Protein AF-A0AAW1CH42-F1 (afdb_monomer_lite)

InterPro domains:
  IPR019323 ELKS/Rab6-interacting/CAST family member 1 [PF10174] (101-170)

Secondary structure (DSSP, 8-state):
----------------------PPPP----------S----SS---------PPP----TTGGGGHHHHHHHHHHHHHTTSS---------HHHHHHHHHHHHHHHHHHHHHHHHHHHHHHHHHHHHHHHHHHHHHHHHHHHHHHHHHHHHHHHHHHHHHHHHHHHHHHHHHHTT-

Organism: NCBI:txid488301

Foldseek 3Di:
DDDDDDDDDDDDDDDPPPPDDDDDDDDDPDPPPPPPPPDDDDDDPPPDDDPDDDDPPDPPPPPPPVVVVVVVVVVVVVVVPPDPDPDDDDPPVVVVVVVVVVVVVVVVVVVVVVVVVVVVVVVVVVVVVVVVCCVVPVVVVVVVVVVVVVVVVVVVVVVVVVVVVVVVVVVVVVVD

Structure (mmCIF, N/CA/C/O backbone):
data_AF-A0AAW1CH42-F1
#
_entry.id   AF-A0AAW1CH42-F1
#
loop_
_atom_site.group_PDB
_atom_site.id
_atom_site.type_symbol
_atom_site.label_atom_id
_atom_site.label_alt_id
_atom_site.label_comp_id
_atom_site.label_asym_id
_atom_site.label_entity_id
_atom_site.label_seq_id
_atom_site.pdbx_PDB_ins_code
_atom_site.Cartn_x
_atom_site.Cartn_y
_atom_site.Cartn_z
_atom_site.occupancy
_atom_site.B_iso_or_equiv
_atom_site.auth_seq_id
_atom_site.auth_comp_id
_atom_site.auth_asym_id
_atom_site.auth_atom_id
_atom_site.pdbx_PDB_model_num
ATOM 1 N N . MET A 1 1 ? -17.819 -48.707 30.539 1.00 50.59 1 MET A N 1
ATOM 2 C CA . MET A 1 1 ? -16.771 -49.677 30.918 1.00 50.59 1 MET A CA 1
ATOM 3 C C . MET A 1 1 ? -16.340 -50.429 29.673 1.00 50.59 1 MET A C 1
ATOM 5 O O . MET A 1 1 ? -17.216 -50.786 28.896 1.00 50.59 1 MET A O 1
ATOM 9 N N . MET A 1 2 ? -15.031 -50.680 29.579 1.00 43.22 2 MET A N 1
ATOM 10 C CA . MET A 1 2 ? -14.252 -51.400 28.557 1.00 43.22 2 MET A CA 1
ATOM 11 C C . MET A 1 2 ? -13.542 -50.517 27.522 1.00 43.22 2 MET A C 1
ATOM 13 O O . MET A 1 2 ? -14.085 -50.133 26.489 1.00 43.22 2 MET A O 1
ATOM 17 N N . ASP A 1 3 ? -12.298 -50.231 27.894 1.00 47.91 3 ASP A N 1
ATOM 18 C CA . ASP A 1 3 ? -11.186 -49.677 27.138 1.00 47.91 3 ASP A CA 1
ATOM 19 C C . ASP A 1 3 ? -10.543 -50.688 26.162 1.00 47.91 3 ASP A C 1
ATOM 21 O O . ASP A 1 3 ? -10.767 -51.897 26.234 1.00 47.91 3 ASP A O 1
ATOM 25 N N . ASP A 1 4 ? -9.614 -50.134 25.372 1.00 48.06 4 ASP A N 1
ATOM 26 C CA . ASP A 1 4 ? -8.320 -50.711 24.972 1.00 48.06 4 ASP A CA 1
ATOM 27 C C . ASP A 1 4 ? -8.203 -51.535 23.669 1.00 48.06 4 ASP A C 1
ATOM 29 O O . ASP A 1 4 ? -8.574 -52.705 23.595 1.00 48.06 4 ASP A O 1
ATOM 33 N N . ARG A 1 5 ? -7.507 -50.957 22.669 1.00 42.53 5 ARG A N 1
ATOM 34 C CA . ARG A 1 5 ? -6.124 -51.337 22.267 1.00 42.53 5 ARG A CA 1
ATOM 35 C C . ARG A 1 5 ? -5.726 -50.704 20.930 1.00 42.53 5 ARG A C 1
ATOM 37 O O . ARG A 1 5 ? -6.400 -50.899 19.926 1.00 42.53 5 ARG A O 1
ATOM 44 N N . GLY A 1 6 ? -4.559 -50.054 20.888 1.00 42.62 6 GLY A N 1
ATOM 45 C CA . GLY A 1 6 ? -3.882 -49.794 19.611 1.00 42.62 6 GLY A CA 1
ATOM 46 C C . GLY A 1 6 ? -2.873 -48.650 19.565 1.00 42.62 6 GLY A C 1
ATOM 47 O O . GLY A 1 6 ? -2.938 -47.832 18.656 1.00 42.62 6 GLY A O 1
ATOM 48 N N . ARG A 1 7 ? -1.925 -48.570 20.509 1.00 44.09 7 ARG A N 1
ATOM 49 C CA . ARG A 1 7 ? -0.699 -47.773 20.321 1.00 44.09 7 ARG A CA 1
ATOM 50 C C . ARG A 1 7 ? 0.234 -48.489 19.338 1.00 44.09 7 ARG A C 1
ATOM 52 O O . ARG A 1 7 ? 0.648 -49.608 19.618 1.00 44.09 7 ARG A O 1
ATOM 59 N N . THR A 1 8 ? 0.675 -47.798 18.288 1.00 46.09 8 THR A N 1
ATOM 60 C CA . THR A 1 8 ? 1.964 -48.072 17.632 1.00 46.09 8 THR A CA 1
ATOM 61 C C . THR A 1 8 ? 2.782 -46.789 17.581 1.00 46.09 8 THR A C 1
ATOM 63 O O . THR A 1 8 ? 2.432 -45.817 16.916 1.00 46.09 8 THR A O 1
ATOM 66 N N . SER A 1 9 ? 3.862 -46.804 18.348 1.00 44.25 9 SER A N 1
ATOM 67 C CA . SER A 1 9 ? 4.962 -45.849 18.392 1.00 44.25 9 SER A CA 1
ATOM 68 C C . SER A 1 9 ? 5.821 -45.905 17.122 1.00 44.25 9 SER A C 1
ATOM 70 O O . SER A 1 9 ? 6.245 -46.988 16.727 1.00 44.25 9 SER A O 1
ATOM 72 N N . GLY A 1 10 ? 6.161 -44.747 16.554 1.00 39.56 10 GLY A N 1
ATOM 73 C CA . GLY A 1 10 ? 7.197 -44.576 15.526 1.00 39.56 10 GLY A CA 1
ATOM 74 C C . GLY A 1 10 ? 7.657 -43.109 15.484 1.00 39.56 10 GLY A C 1
ATOM 75 O O . GLY A 1 10 ? 6.831 -42.234 15.741 1.00 39.56 10 GLY A O 1
ATOM 76 N N . PRO A 1 11 ? 8.957 -42.818 15.290 1.00 45.94 11 PRO A N 1
ATOM 77 C CA . PRO A 1 11 ? 9.608 -41.672 15.917 1.00 45.94 11 PRO A CA 1
ATOM 78 C C . PRO A 1 11 ? 9.408 -40.339 15.193 1.00 45.94 11 PRO A C 1
ATOM 80 O O . PRO A 1 11 ? 9.352 -40.243 13.972 1.00 45.94 11 PRO A O 1
ATOM 83 N N . SER A 1 12 ? 9.390 -39.300 16.026 1.00 50.19 12 SER A N 1
ATOM 84 C CA . SER A 1 12 ? 9.486 -37.885 15.694 1.00 50.19 12 SER A CA 1
ATOM 85 C C . SER A 1 12 ? 10.817 -37.567 15.001 1.00 50.19 12 SER A C 1
ATOM 87 O O . SER A 1 12 ? 11.878 -37.650 15.624 1.00 50.19 12 SER A O 1
ATOM 89 N N . SER A 1 13 ? 10.745 -37.091 13.763 1.00 44.69 13 SER A N 1
ATOM 90 C CA . SER A 1 13 ? 11.795 -36.321 13.093 1.00 44.69 13 SER A CA 1
ATOM 91 C C . SER A 1 13 ? 11.201 -34.968 12.716 1.00 44.69 13 SER A C 1
ATOM 93 O O . SER A 1 13 ? 10.213 -34.864 11.991 1.00 44.69 13 SER A O 1
ATOM 95 N N . GLY A 1 14 ? 11.759 -33.928 13.329 1.00 44.94 14 GLY A N 1
ATOM 96 C CA . GLY A 1 14 ? 11.200 -32.590 13.341 1.00 44.94 14 GLY A CA 1
ATOM 97 C C . GLY A 1 14 ? 11.515 -31.768 12.099 1.00 44.94 14 GLY A C 1
ATOM 98 O O . GLY A 1 14 ? 12.508 -31.985 11.417 1.00 44.94 14 GLY A O 1
ATOM 99 N N . ALA A 1 15 ? 10.687 -30.749 11.894 1.00 43.19 15 ALA A N 1
ATOM 100 C CA . ALA A 1 15 ? 11.030 -29.538 11.158 1.00 43.19 15 ALA A CA 1
ATOM 101 C C . ALA A 1 15 ? 10.003 -28.444 11.496 1.00 43.19 15 ALA A C 1
ATOM 103 O O . ALA A 1 15 ? 9.206 -28.008 10.670 1.00 43.19 15 ALA A O 1
ATOM 104 N N . HIS A 1 16 ? 9.980 -28.006 12.757 1.00 42.41 16 HIS A N 1
ATOM 105 C CA . HIS A 1 16 ? 9.286 -26.773 13.121 1.00 42.41 16 HIS A CA 1
ATOM 106 C C . HIS A 1 16 ? 10.101 -25.589 12.589 1.00 42.41 16 HIS A C 1
ATOM 108 O O . HIS A 1 16 ? 11.060 -25.151 13.224 1.00 42.41 16 HIS A O 1
ATOM 114 N N . HIS A 1 17 ? 9.722 -25.053 11.430 1.00 44.72 17 HIS A N 1
ATOM 115 C CA . HIS A 1 17 ? 10.265 -23.800 10.904 1.00 44.72 17 HIS A CA 1
ATOM 116 C C . HIS A 1 17 ? 9.703 -22.610 11.695 1.00 44.72 17 HIS A C 1
ATOM 118 O O . HIS A 1 17 ? 8.870 -21.843 11.223 1.00 44.72 17 HIS A O 1
ATOM 124 N N . ARG A 1 18 ? 10.138 -22.475 12.951 1.00 45.56 18 ARG A N 1
ATOM 125 C CA . ARG A 1 18 ? 9.903 -21.296 13.784 1.00 45.56 18 ARG A CA 1
ATOM 126 C C . ARG A 1 18 ? 11.136 -20.415 13.640 1.00 45.56 18 ARG A C 1
ATOM 128 O O . ARG A 1 18 ? 12.120 -20.605 14.350 1.00 45.56 18 ARG A O 1
ATOM 135 N N . SER A 1 19 ? 11.125 -19.518 12.658 1.00 50.38 19 SER A N 1
ATOM 136 C CA . SER A 1 19 ? 12.240 -18.602 12.413 1.00 50.38 19 SER A CA 1
ATOM 137 C C . SER A 1 19 ? 12.472 -17.739 13.652 1.00 50.38 19 SER A C 1
ATOM 139 O O . SER A 1 19 ? 11.666 -16.883 14.009 1.00 50.38 19 SER A O 1
ATOM 141 N N . ARG A 1 20 ? 13.564 -18.059 14.347 1.00 50.97 20 ARG A N 1
ATOM 142 C CA . ARG A 1 20 ? 14.061 -17.402 15.553 1.00 50.97 20 ARG A CA 1
ATOM 143 C C . ARG A 1 20 ? 14.555 -16.005 15.181 1.00 50.97 20 ARG A C 1
ATOM 145 O O . ARG A 1 20 ? 15.267 -15.841 14.193 1.00 50.97 20 ARG A O 1
ATOM 152 N N . SER A 1 21 ? 14.196 -15.021 15.994 1.00 45.94 21 SER A N 1
ATOM 153 C CA . SER A 1 21 ? 14.674 -13.645 15.906 1.00 45.94 21 SER A CA 1
ATOM 154 C C . SER A 1 21 ? 16.197 -13.599 16.044 1.00 45.94 21 SER A C 1
ATOM 156 O O . SER A 1 21 ? 16.739 -13.916 17.101 1.00 45.94 21 SER A O 1
ATOM 158 N N . ALA A 1 22 ? 16.889 -13.203 14.977 1.00 47.06 22 ALA A N 1
ATOM 159 C CA . ALA A 1 22 ? 18.304 -12.872 15.028 1.00 47.06 22 ALA A CA 1
ATOM 160 C C . ALA A 1 22 ? 18.455 -11.417 15.488 1.00 47.06 22 ALA A C 1
ATOM 162 O O . ALA A 1 22 ? 18.227 -10.480 14.722 1.00 47.06 22 ALA A O 1
ATOM 163 N N . SER A 1 23 ? 18.836 -11.229 16.748 1.00 53.44 23 SER A N 1
ATOM 164 C CA . SER A 1 23 ? 19.353 -9.960 17.256 1.00 53.44 23 SER A CA 1
ATOM 165 C C . SER A 1 23 ? 20.634 -9.616 16.488 1.00 53.44 23 SER A C 1
ATOM 167 O O . SER A 1 23 ? 21.608 -10.364 16.562 1.00 53.44 23 SER A O 1
ATOM 169 N N . ARG A 1 24 ? 20.650 -8.518 15.722 1.00 49.72 24 ARG A N 1
ATOM 170 C CA . ARG A 1 24 ? 21.877 -8.004 15.086 1.00 49.72 24 ARG A CA 1
ATOM 171 C C . ARG A 1 24 ? 22.479 -6.880 15.943 1.00 49.72 24 ARG A C 1
ATOM 173 O O . ARG A 1 24 ? 21.713 -6.100 16.511 1.00 49.72 24 ARG A O 1
ATOM 180 N N . PRO A 1 25 ? 23.818 -6.791 16.046 1.00 45.19 25 PRO A N 1
ATOM 181 C CA . PRO A 1 25 ? 24.496 -5.762 16.824 1.00 45.19 25 PRO A CA 1
ATOM 182 C C . PRO A 1 25 ? 24.346 -4.379 16.176 1.00 45.19 25 PRO A C 1
ATOM 184 O O . PRO A 1 25 ? 24.271 -4.243 14.955 1.00 45.19 25 PRO A O 1
ATOM 187 N N . VAL A 1 26 ? 24.293 -3.360 17.031 1.00 54.03 26 VAL A N 1
ATOM 188 C CA . VAL A 1 26 ? 24.168 -1.941 16.689 1.00 54.03 26 VAL A CA 1
ATOM 189 C C . VAL A 1 26 ? 25.474 -1.423 16.089 1.00 54.03 26 VAL A C 1
ATOM 191 O O . VAL A 1 26 ? 26.492 -1.380 16.772 1.00 54.03 26 VAL A O 1
ATOM 194 N N . SER A 1 27 ? 25.423 -0.940 14.848 1.00 54.81 27 SER A N 1
ATOM 195 C CA . SER A 1 27 ? 26.396 0.027 14.329 1.00 54.81 27 SER A CA 1
ATOM 196 C C . SER A 1 27 ? 25.772 0.850 13.200 1.00 54.81 27 SER A C 1
ATOM 198 O O . SER A 1 27 ? 25.951 0.540 12.027 1.00 54.81 27 SER A O 1
ATOM 200 N N . ASN A 1 28 ? 25.008 1.890 13.545 1.00 46.28 28 ASN A N 1
ATOM 201 C CA . ASN A 1 28 ? 24.720 2.984 12.615 1.00 46.28 28 ASN A CA 1
ATOM 202 C C . ASN A 1 28 ? 24.496 4.295 13.402 1.00 46.28 28 ASN A C 1
ATOM 204 O O . ASN A 1 28 ? 23.608 4.334 14.257 1.00 46.28 28 ASN A O 1
ATOM 208 N N . PRO A 1 29 ? 25.271 5.368 13.149 1.00 50.19 29 PRO A N 1
ATOM 209 C CA . PRO A 1 29 ? 25.242 6.615 13.915 1.00 50.19 29 PRO A CA 1
ATOM 210 C C . PRO A 1 29 ? 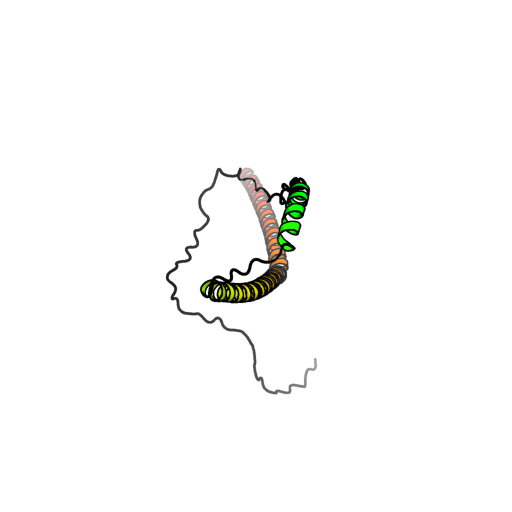24.194 7.593 13.364 1.00 50.19 29 PRO A C 1
ATOM 212 O O . PRO A 1 29 ? 24.491 8.741 13.057 1.00 50.19 29 PRO A O 1
ATOM 215 N N . MET A 1 30 ? 22.952 7.139 13.229 1.00 44.41 30 MET A N 1
ATOM 216 C CA . MET A 1 30 ? 21.810 8.029 13.034 1.00 44.41 30 MET A CA 1
ATOM 217 C C . MET A 1 30 ? 20.754 7.605 14.032 1.00 44.41 30 MET A C 1
ATOM 219 O O . MET A 1 30 ? 19.997 6.664 13.809 1.00 44.41 30 MET A O 1
ATOM 223 N N . THR A 1 31 ? 20.780 8.268 15.186 1.00 52.44 31 THR A N 1
ATOM 224 C CA . THR A 1 31 ? 19.762 8.109 16.216 1.00 52.44 31 THR A CA 1
ATOM 225 C C . THR A 1 31 ? 18.415 8.435 15.567 1.00 52.44 31 THR A C 1
ATOM 227 O O . THR A 1 31 ? 18.127 9.584 15.230 1.00 52.44 31 THR A O 1
ATOM 230 N N . VAL A 1 32 ? 17.604 7.411 15.292 1.00 52.31 32 VAL A N 1
ATOM 231 C CA . VAL A 1 32 ? 16.205 7.600 14.902 1.00 52.31 32 VAL A CA 1
ATOM 232 C C . VAL A 1 32 ? 15.500 8.036 16.174 1.00 52.31 32 VAL A C 1
ATOM 234 O O . VAL A 1 32 ? 14.974 7.239 16.948 1.00 52.31 32 VAL A O 1
ATOM 237 N N . ARG A 1 33 ? 15.602 9.336 16.439 1.00 46.47 33 ARG A N 1
ATOM 238 C CA . ARG A 1 33 ? 14.919 10.014 17.525 1.00 46.47 33 ARG A CA 1
ATOM 239 C C . ARG A 1 33 ? 13.443 9.995 17.152 1.00 46.47 33 ARG A C 1
ATOM 241 O O . ARG A 1 33 ? 12.996 10.813 16.354 1.00 46.47 33 ARG A O 1
ATOM 248 N N . TYR A 1 34 ? 12.695 9.037 17.690 1.00 42.91 34 TYR A N 1
ATOM 249 C CA . TYR A 1 34 ? 11.242 9.140 17.740 1.00 42.91 34 TYR A CA 1
ATOM 250 C C . TYR A 1 34 ? 10.929 10.382 18.577 1.00 42.91 34 TYR A C 1
ATOM 252 O O . TYR A 1 34 ? 10.980 10.365 19.805 1.00 42.91 34 TYR A O 1
ATOM 260 N N . GLN A 1 35 ? 10.720 11.506 17.897 1.00 48.47 35 GLN A N 1
ATOM 261 C CA . GLN A 1 35 ? 10.212 12.715 18.511 1.00 48.47 35 GLN A CA 1
ATOM 262 C C . GLN A 1 35 ? 8.738 12.419 18.806 1.00 48.47 35 GLN A C 1
ATOM 264 O O . GLN A 1 35 ? 7.923 12.336 17.890 1.00 48.47 35 GLN A O 1
ATOM 269 N N . SER A 1 36 ? 8.419 12.153 20.072 1.00 45.44 36 SER A N 1
ATOM 270 C CA . SER A 1 36 ? 7.043 12.021 20.545 1.00 45.44 36 SER A CA 1
ATOM 271 C C . SER A 1 36 ? 6.250 13.246 20.090 1.00 45.44 36 SER A C 1
ATOM 273 O O . SER A 1 36 ? 6.602 14.371 20.450 1.00 45.44 36 SER A O 1
ATOM 275 N N . LEU A 1 37 ? 5.171 13.037 19.336 1.00 49.47 37 LEU A N 1
ATOM 276 C CA . LEU A 1 37 ? 4.191 14.080 19.008 1.00 49.47 37 LEU A CA 1
ATOM 277 C C . LEU A 1 37 ? 3.307 14.451 20.214 1.00 49.47 37 LEU A C 1
ATOM 279 O O . LEU A 1 37 ? 2.227 15.001 20.051 1.00 49.47 37 LEU A O 1
ATOM 283 N N . ASP A 1 38 ? 3.787 14.216 21.432 1.00 44.00 38 ASP A N 1
ATOM 284 C CA . ASP A 1 38 ? 3.238 14.792 22.653 1.00 44.00 38 ASP A CA 1
ATOM 285 C C . ASP A 1 38 ? 3.823 16.189 22.853 1.00 44.00 38 ASP A C 1
ATOM 287 O O . ASP A 1 38 ? 4.589 16.458 23.781 1.00 44.00 38 ASP A O 1
ATOM 291 N N . ARG A 1 39 ? 3.491 17.104 21.939 1.00 44.97 39 ARG A N 1
ATOM 292 C CA . ARG A 1 39 ? 3.568 18.531 22.227 1.00 44.97 39 ARG A CA 1
ATOM 293 C C . ARG A 1 39 ? 2.286 19.213 21.778 1.00 44.97 39 ARG A C 1
ATOM 295 O O . ARG A 1 39 ? 2.051 19.445 20.602 1.00 44.97 39 ARG A O 1
ATOM 302 N N . THR A 1 40 ? 1.538 19.550 22.824 1.00 35.84 40 THR A N 1
ATOM 303 C CA . THR A 1 40 ? 0.733 20.759 22.985 1.00 35.84 40 THR A CA 1
ATOM 304 C C . THR A 1 40 ? -0.643 20.757 22.338 1.00 35.84 40 THR A C 1
ATOM 306 O O . THR A 1 40 ? -0.836 21.143 21.192 1.00 35.84 40 THR A O 1
ATOM 309 N N . SER A 1 41 ? -1.598 20.374 23.190 1.00 45.91 41 SER A N 1
ATOM 310 C CA . SER A 1 41 ? -2.908 20.992 23.366 1.00 45.91 41 SER A CA 1
ATOM 311 C C . SER A 1 41 ? -3.057 22.400 22.797 1.00 45.91 41 SER A C 1
ATOM 313 O O . SER A 1 41 ? -2.226 23.268 23.053 1.00 45.91 41 SER A O 1
ATOM 315 N N . ALA A 1 42 ? -4.249 22.598 22.233 1.00 46.94 42 ALA A N 1
ATOM 316 C CA . ALA A 1 42 ? -4.965 23.855 22.068 1.00 46.94 42 ALA A CA 1
ATOM 317 C C . ALA A 1 42 ? -4.377 24.841 21.043 1.00 46.94 42 ALA A C 1
ATOM 319 O O . ALA A 1 42 ? -3.356 25.472 21.281 1.00 46.94 42 ALA A O 1
ATOM 320 N N . ALA A 1 43 ? -5.147 25.035 19.965 1.00 45.34 43 ALA A N 1
ATOM 321 C CA . ALA A 1 43 ? -5.027 26.071 18.931 1.00 45.34 43 ALA A CA 1
ATOM 322 C C . ALA A 1 43 ? -4.162 25.740 17.699 1.00 45.34 43 ALA A C 1
ATOM 324 O O . ALA A 1 43 ? -3.136 26.371 17.499 1.00 45.34 43 ALA A O 1
ATOM 325 N N . ASP A 1 44 ? -4.610 24.814 16.837 1.00 46.09 44 ASP A N 1
ATOM 326 C CA . ASP A 1 44 ? -4.395 24.919 15.372 1.00 46.09 44 ASP A CA 1
ATOM 327 C C . ASP A 1 44 ? -5.297 23.923 14.600 1.00 46.09 44 ASP A C 1
ATOM 329 O O . ASP A 1 44 ? -4.826 22.933 14.041 1.00 46.09 44 ASP A O 1
ATOM 333 N N . HIS A 1 45 ? -6.623 24.118 14.622 1.00 43.66 45 HIS A N 1
ATOM 334 C CA . HIS A 1 45 ? -7.574 23.264 13.881 1.00 43.66 45 HIS A CA 1
ATOM 335 C C . HIS A 1 45 ? -7.947 23.795 12.482 1.00 43.66 45 HIS A C 1
ATOM 337 O O . HIS A 1 45 ? -8.760 23.168 11.809 1.00 43.66 45 HIS A O 1
ATOM 343 N N . ASP A 1 46 ? -7.311 24.866 11.997 1.00 46.12 46 ASP A N 1
ATOM 344 C CA . ASP A 1 46 ? -7.721 25.535 10.748 1.00 46.12 46 ASP A CA 1
ATOM 345 C C . ASP A 1 46 ? -6.864 25.179 9.521 1.00 46.12 46 ASP A C 1
ATOM 347 O O . ASP A 1 46 ? -7.040 25.745 8.440 1.00 46.12 46 ASP A O 1
ATOM 351 N N . ARG A 1 47 ? -5.950 24.204 9.624 1.00 56.19 47 ARG A N 1
ATOM 352 C CA . ARG A 1 47 ? -5.282 23.641 8.437 1.00 56.19 47 ARG A CA 1
ATOM 353 C C . ARG A 1 47 ? -6.211 22.662 7.726 1.00 56.19 47 ARG A C 1
ATOM 355 O O . ARG A 1 47 ? -6.063 21.446 7.835 1.00 56.19 47 ARG A O 1
ATOM 362 N N . GLU A 1 48 ? -7.178 23.211 7.003 1.00 59.53 48 GLU A N 1
ATOM 363 C CA . GLU A 1 48 ? -8.072 22.453 6.135 1.00 59.53 48 GLU A CA 1
ATOM 364 C C . GLU A 1 48 ? -7.257 21.714 5.054 1.00 59.53 48 GLU A C 1
ATOM 366 O O . GLU A 1 48 ? -6.375 22.274 4.395 1.00 59.53 48 GLU A O 1
ATOM 371 N N . PHE A 1 49 ? -7.512 20.415 4.903 1.00 48.16 49 PHE A N 1
ATOM 372 C CA . PHE A 1 49 ? -6.857 19.569 3.910 1.00 48.16 49 PHE A CA 1
ATOM 373 C C . PHE A 1 49 ? -7.341 19.960 2.510 1.00 48.16 49 PHE A C 1
ATOM 375 O O . PHE A 1 49 ? -8.509 19.759 2.184 1.00 48.16 49 PHE A O 1
ATOM 382 N N . VAL A 1 50 ? -6.446 20.486 1.668 1.00 65.69 50 VAL A N 1
ATOM 383 C CA . VAL A 1 50 ? -6.756 20.832 0.273 1.00 65.69 50 VAL A CA 1
ATOM 384 C C . VAL A 1 50 ? -6.386 19.650 -0.634 1.00 65.69 50 VAL A C 1
ATOM 386 O O . VAL A 1 50 ? -5.197 19.350 -0.774 1.00 65.69 50 VAL A O 1
ATOM 389 N N . PRO A 1 51 ? -7.353 18.971 -1.281 1.00 58.66 51 PRO A N 1
ATOM 390 C CA . PRO A 1 51 ? -7.050 17.930 -2.255 1.00 58.66 51 PRO A CA 1
ATOM 391 C C . PRO A 1 51 ? -6.288 18.516 -3.450 1.00 58.66 51 PRO A C 1
ATOM 393 O O . PRO A 1 51 ? -6.597 19.614 -3.921 1.00 58.66 51 PRO A O 1
ATOM 396 N N . ILE A 1 52 ? -5.298 17.777 -3.956 1.00 56.47 52 ILE A N 1
ATOM 397 C CA . ILE A 1 52 ? -4.519 18.147 -5.143 1.00 56.47 52 ILE A CA 1
ATOM 398 C C . ILE A 1 52 ? -5.495 18.288 -6.318 1.00 56.47 52 ILE A C 1
ATOM 400 O O . ILE A 1 52 ? -6.047 17.298 -6.792 1.00 56.47 52 ILE A O 1
ATOM 404 N N . ARG A 1 53 ? -5.743 19.531 -6.752 1.00 54.03 53 ARG A N 1
ATOM 405 C CA . ARG A 1 53 ? -6.556 19.822 -7.939 1.00 54.03 53 ARG A CA 1
ATOM 406 C C . ARG A 1 53 ? -5.981 19.085 -9.147 1.00 54.03 53 ARG A C 1
ATOM 408 O O . ARG A 1 53 ? -4.768 19.099 -9.356 1.00 54.03 53 ARG A O 1
ATOM 415 N N . GLU A 1 54 ? -6.877 18.501 -9.936 1.00 53.06 54 GLU A N 1
ATOM 416 C CA . GLU A 1 54 ? -6.591 17.924 -11.249 1.00 53.06 54 GLU A CA 1
ATOM 417 C C . GLU A 1 54 ? -5.761 18.884 -12.121 1.00 53.06 54 GLU A C 1
ATOM 419 O O . GLU A 1 54 ? -5.871 20.112 -11.971 1.00 53.06 54 GLU A O 1
ATOM 424 N N . PRO A 1 55 ? -4.922 18.358 -13.034 1.00 47.72 55 PRO A N 1
ATOM 425 C CA . PRO A 1 55 ? -4.098 19.189 -13.899 1.00 47.72 55 PRO A CA 1
ATOM 426 C C . PRO A 1 55 ? -4.999 20.111 -14.725 1.00 47.72 55 PRO A C 1
ATOM 428 O O . PRO A 1 55 ? -5.814 19.652 -15.517 1.00 47.72 55 PRO A O 1
ATOM 431 N N . ARG A 1 56 ? -4.872 21.429 -14.538 1.00 51.16 56 ARG A N 1
ATOM 432 C CA . ARG A 1 56 ? -5.554 22.414 -15.386 1.00 51.16 56 ARG A CA 1
ATOM 433 C C . ARG A 1 56 ? -5.008 22.318 -16.809 1.00 51.16 56 ARG A C 1
ATOM 435 O O . ARG A 1 56 ? -3.878 22.739 -17.054 1.00 51.16 56 ARG A O 1
ATOM 442 N N . ASP A 1 57 ? -5.846 21.863 -17.731 1.00 49.62 57 ASP A N 1
ATOM 443 C CA . ASP A 1 57 ? -5.687 22.013 -19.177 1.00 49.62 57 ASP A CA 1
ATOM 444 C C . ASP A 1 57 ? -5.534 23.496 -19.552 1.00 49.62 57 ASP A C 1
ATOM 446 O O . ASP A 1 57 ? -6.516 24.231 -19.661 1.00 49.62 57 ASP A O 1
ATOM 450 N N . ARG A 1 58 ? -4.297 23.988 -19.703 1.00 50.88 58 ARG A N 1
ATOM 451 C CA . ARG A 1 58 ? -4.045 25.413 -19.995 1.00 50.88 58 ARG A CA 1
ATOM 452 C C . ARG A 1 58 ? -3.046 25.682 -21.124 1.00 50.88 58 ARG A C 1
ATOM 454 O O . ARG A 1 58 ? -2.284 26.639 -21.031 1.00 50.88 58 ARG A O 1
ATOM 461 N N . SER A 1 59 ? -3.032 24.901 -22.207 1.00 50.03 59 SER A N 1
ATOM 462 C CA . SER A 1 59 ? -2.153 25.236 -23.350 1.00 50.03 59 SER A CA 1
ATOM 463 C C . SER A 1 59 ? -2.611 24.807 -24.754 1.00 50.03 59 SER A C 1
ATOM 465 O O . SER A 1 59 ? -1.773 24.654 -25.642 1.00 50.03 59 SER A O 1
ATOM 467 N N . LEU A 1 60 ? -3.917 24.689 -25.015 1.00 50.03 60 LEU A N 1
ATOM 468 C CA . LEU A 1 60 ? -4.430 24.352 -26.357 1.00 50.03 60 LEU A CA 1
ATOM 469 C C . LEU A 1 60 ? -4.525 25.539 -27.345 1.00 50.03 60 LEU A C 1
ATOM 471 O O . LEU A 1 60 ? -4.906 25.342 -28.494 1.00 50.03 60 LEU A O 1
ATOM 475 N N . ASP A 1 61 ? -4.091 26.747 -26.971 1.00 47.81 61 ASP A N 1
ATOM 476 C CA . ASP A 1 61 ? -4.207 27.949 -27.823 1.00 47.81 61 ASP A CA 1
ATOM 477 C C . ASP A 1 61 ? -3.040 28.166 -28.813 1.00 47.81 61 ASP A C 1
ATOM 479 O O . ASP A 1 61 ? -2.924 29.219 -29.441 1.00 47.81 61 ASP A O 1
ATOM 483 N N . ARG A 1 62 ? -2.148 27.185 -29.009 1.00 54.12 62 ARG A N 1
ATOM 484 C CA . ARG A 1 62 ? -0.962 27.336 -29.883 1.00 54.12 62 ARG A CA 1
ATOM 485 C C . ARG A 1 62 ? -1.157 26.834 -31.323 1.00 54.12 62 ARG A C 1
ATOM 487 O O . ARG A 1 62 ? -0.197 26.412 -31.962 1.00 54.12 62 ARG A O 1
ATOM 494 N N . VAL A 1 63 ? -2.380 26.881 -31.854 1.00 53.78 63 VAL A N 1
ATOM 495 C CA . VAL A 1 63 ? -2.698 26.395 -33.218 1.00 53.78 63 VAL A CA 1
ATOM 496 C C . VAL A 1 63 ? -2.302 27.400 -34.320 1.00 53.78 63 VAL A C 1
ATOM 498 O O . VAL A 1 63 ? -2.089 27.012 -35.464 1.00 53.78 63 VAL A O 1
ATOM 501 N N . GLY A 1 64 ? -2.066 28.675 -33.990 1.00 54.03 64 GLY A N 1
ATOM 502 C CA . GLY A 1 64 ? -1.732 29.721 -34.975 1.00 54.03 64 GLY A CA 1
ATOM 503 C C . GLY A 1 64 ? -0.285 29.746 -35.502 1.00 54.03 64 GLY A C 1
ATOM 504 O O . GLY A 1 64 ? 0.056 30.613 -36.300 1.00 54.03 64 GLY A O 1
ATOM 505 N N . THR A 1 65 ? 0.608 28.852 -35.061 1.00 57.31 65 THR A N 1
ATOM 506 C CA . THR A 1 65 ? 2.029 28.871 -35.490 1.00 57.31 65 THR A CA 1
ATOM 507 C C . THR A 1 65 ? 2.289 28.052 -36.762 1.00 57.31 65 THR A C 1
ATOM 509 O O . THR A 1 65 ? 3.320 28.233 -37.407 1.00 57.31 65 THR A O 1
ATOM 512 N N . ARG A 1 66 ? 1.365 27.159 -37.143 1.00 55.72 66 ARG A N 1
ATOM 513 C CA . ARG A 1 66 ? 1.581 26.176 -38.217 1.00 55.72 66 ARG A CA 1
ATOM 514 C C . ARG A 1 66 ? 1.525 26.780 -39.623 1.00 55.72 66 ARG A C 1
ATOM 516 O O . ARG A 1 66 ? 2.314 26.382 -40.475 1.00 55.72 66 ARG A O 1
ATOM 523 N N . GLU A 1 67 ? 0.686 27.783 -39.862 1.00 52.16 67 GLU A N 1
ATOM 524 C CA . GLU A 1 67 ? 0.578 28.390 -41.201 1.00 52.16 67 GLU A CA 1
ATOM 525 C C . GLU A 1 67 ? 1.817 29.212 -41.569 1.00 52.16 67 GLU A C 1
ATOM 527 O O . GLU A 1 67 ? 2.361 29.076 -42.661 1.00 52.16 67 GLU A O 1
ATOM 532 N N . ARG A 1 68 ? 2.376 29.946 -40.601 1.00 55.50 68 ARG A N 1
ATOM 533 C CA . ARG A 1 68 ? 3.585 30.761 -40.800 1.00 55.50 68 ARG A CA 1
ATOM 534 C C . ARG A 1 68 ? 4.844 29.918 -41.072 1.00 55.50 68 ARG A C 1
ATOM 536 O O . ARG A 1 68 ? 5.821 30.421 -41.623 1.00 55.50 68 ARG A O 1
ATOM 543 N N . SER A 1 69 ? 4.837 28.632 -40.696 1.00 59.47 69 SER A N 1
ATOM 544 C CA . SER A 1 69 ? 5.898 27.681 -41.068 1.00 59.47 69 SER A CA 1
ATOM 545 C C . SER A 1 69 ? 5.775 27.151 -42.499 1.00 59.47 69 SER A C 1
ATOM 547 O O . SER A 1 69 ? 6.794 26.827 -43.101 1.00 59.47 69 SER A O 1
ATOM 549 N N . MET A 1 70 ? 4.563 27.109 -43.059 1.00 61.59 70 MET A N 1
ATOM 550 C CA . MET A 1 70 ? 4.302 26.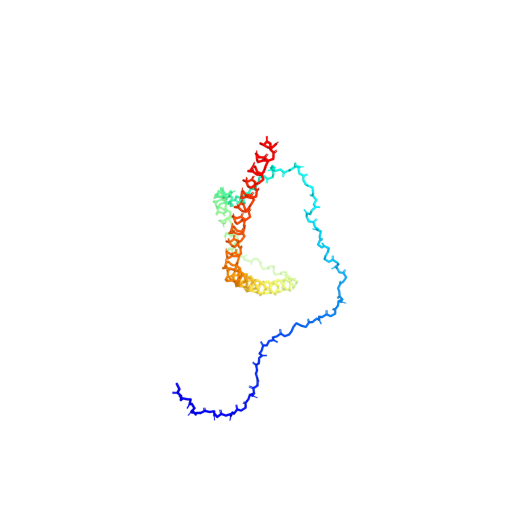578 -44.400 1.00 61.59 70 MET A CA 1
ATOM 551 C C . MET A 1 70 ? 4.889 27.503 -45.478 1.00 61.59 70 MET A C 1
ATOM 553 O O . MET A 1 70 ? 5.588 27.049 -46.377 1.00 61.59 70 MET A O 1
ATOM 557 N N . GLU A 1 71 ? 4.704 28.816 -45.319 1.00 59.06 71 GLU A N 1
ATOM 558 C CA . GLU A 1 71 ? 5.253 29.846 -46.215 1.00 59.06 71 GLU A CA 1
ATOM 559 C C . GLU A 1 71 ? 6.785 29.901 -46.155 1.00 59.06 71 GLU A C 1
ATOM 561 O O . GLU A 1 71 ? 7.454 30.018 -47.177 1.00 59.06 71 GLU A O 1
ATOM 566 N N . ARG A 1 72 ? 7.361 29.739 -44.957 1.00 55.12 72 ARG A N 1
ATOM 567 C CA . ARG A 1 72 ? 8.816 29.654 -44.760 1.00 55.12 72 ARG A CA 1
ATOM 568 C C . ARG A 1 72 ? 9.420 28.388 -45.382 1.00 55.12 72 ARG A C 1
ATOM 570 O O . ARG A 1 72 ? 10.584 28.413 -45.766 1.00 55.12 72 ARG A O 1
ATOM 577 N N . SER A 1 73 ? 8.645 27.308 -45.495 1.00 62.06 73 SER A N 1
ATOM 578 C CA . SER A 1 73 ? 9.081 26.050 -46.111 1.00 62.06 73 SER A CA 1
ATOM 579 C C . SER A 1 73 ? 9.172 26.131 -47.638 1.00 62.06 73 SER A C 1
ATOM 581 O O . SER A 1 73 ? 9.987 25.425 -48.220 1.00 62.06 73 SER A O 1
ATOM 583 N N . MET A 1 74 ? 8.382 26.998 -48.282 1.00 59.50 74 MET A N 1
ATOM 584 C CA . MET A 1 74 ? 8.348 27.128 -49.747 1.00 59.50 74 MET A CA 1
ATOM 585 C C . MET A 1 74 ? 9.604 27.797 -50.319 1.00 59.50 74 MET A C 1
ATOM 587 O O . MET A 1 74 ? 10.053 27.422 -51.393 1.00 59.50 74 MET A O 1
ATOM 591 N N . TYR A 1 75 ? 10.215 28.726 -49.578 1.00 60.69 75 TYR A N 1
ATOM 592 C CA . TYR A 1 75 ? 11.476 29.365 -49.983 1.00 60.69 75 TYR A CA 1
ATOM 593 C C . TYR A 1 75 ? 12.713 28.490 -49.722 1.00 60.69 75 TYR A C 1
ATOM 595 O O . TYR A 1 75 ? 13.762 28.729 -50.302 1.00 60.69 75 TYR A O 1
ATOM 603 N N . LEU A 1 76 ? 12.603 27.474 -48.856 1.00 60.50 76 LEU A N 1
ATOM 604 C CA . LEU A 1 76 ? 13.714 26.574 -48.524 1.00 60.50 76 LEU A CA 1
ATOM 605 C C . LEU A 1 76 ? 13.892 25.444 -49.560 1.00 60.50 76 LEU A C 1
ATOM 607 O O . LEU A 1 76 ? 14.978 24.884 -49.678 1.00 60.50 76 LEU A O 1
ATOM 611 N N . GLU A 1 77 ? 12.829 25.097 -50.291 1.00 56.16 77 GLU A N 1
ATOM 612 C CA . GLU A 1 77 ? 12.837 24.074 -51.352 1.00 56.16 77 GLU A CA 1
ATOM 613 C C . GLU A 1 77 ? 13.611 24.549 -52.595 1.00 56.16 77 GLU A C 1
ATOM 615 O O . GLU A 1 77 ? 14.385 23.789 -53.175 1.00 56.16 77 GLU A O 1
ATOM 620 N N . GLU A 1 78 ? 13.496 25.833 -52.952 1.00 48.00 78 GLU A N 1
ATOM 621 C CA . GLU A 1 78 ? 14.165 26.412 -54.127 1.00 48.00 78 GLU A CA 1
ATOM 622 C C . GLU A 1 78 ? 15.701 26.469 -53.969 1.00 48.00 78 GLU A C 1
ATOM 624 O O . GLU A 1 78 ? 16.437 26.221 -54.927 1.00 48.00 78 GLU A O 1
ATOM 629 N N . ASP A 1 79 ? 16.202 26.644 -52.740 1.00 56.06 79 ASP A N 1
ATOM 630 C CA . ASP A 1 79 ? 17.637 26.575 -52.414 1.00 56.06 79 ASP A CA 1
ATOM 631 C C . ASP A 1 79 ? 18.207 25.138 -52.432 1.00 56.06 79 ASP A C 1
ATOM 633 O O . ASP A 1 79 ? 19.424 24.945 -52.526 1.00 56.06 79 ASP A O 1
ATOM 637 N N . ILE A 1 80 ? 17.356 24.106 -52.348 1.00 55.53 80 ILE A N 1
ATOM 638 C CA . ILE A 1 80 ? 17.768 22.690 -52.308 1.00 55.53 80 ILE A CA 1
ATOM 639 C C . ILE A 1 80 ? 18.049 22.119 -53.710 1.00 55.53 80 ILE A C 1
ATOM 641 O O . ILE A 1 80 ? 18.862 21.195 -53.830 1.00 55.53 80 ILE A O 1
ATOM 645 N N . TYR A 1 81 ? 17.443 22.679 -54.763 1.00 54.66 81 TYR A N 1
ATOM 646 C CA . TYR A 1 81 ? 17.559 22.181 -56.145 1.00 54.66 81 TYR A CA 1
ATOM 647 C C . TYR A 1 81 ? 18.468 23.016 -57.071 1.00 54.66 81 TYR A C 1
ATOM 649 O O . TYR A 1 81 ? 18.666 22.646 -58.230 1.00 54.66 81 TYR A O 1
ATOM 657 N N . GLY A 1 82 ? 19.090 24.092 -56.578 1.00 53.12 82 GLY A N 1
ATOM 658 C CA . GLY A 1 82 ? 20.154 24.812 -57.294 1.00 53.12 82 GLY A CA 1
ATOM 659 C C . GLY A 1 82 ? 21.475 24.019 -57.357 1.00 53.12 82 GLY A C 1
ATOM 660 O O . GLY A 1 82 ? 21.748 23.193 -56.480 1.00 53.12 82 GLY A O 1
ATOM 661 N N . PRO A 1 83 ? 22.337 24.232 -58.376 1.00 52.81 83 PRO A N 1
ATOM 662 C CA . PRO A 1 83 ? 23.535 23.423 -58.576 1.00 52.81 83 PRO A CA 1
ATOM 663 C C . PRO A 1 83 ? 24.483 23.596 -57.386 1.00 52.81 83 PRO A C 1
ATOM 665 O O . PRO A 1 83 ? 25.040 24.671 -57.158 1.00 52.81 83 PRO A O 1
ATOM 668 N N . ARG A 1 84 ? 24.657 22.514 -56.617 1.00 52.72 84 ARG A N 1
ATOM 669 C CA . ARG A 1 84 ? 25.550 22.434 -55.457 1.00 52.72 84 ARG A CA 1
ATOM 670 C C . ARG A 1 84 ? 26.948 22.915 -55.837 1.00 52.72 84 ARG A C 1
ATOM 672 O O . ARG A 1 84 ? 27.707 22.210 -56.499 1.00 52.72 84 ARG A O 1
ATOM 679 N N . SER A 1 85 ? 27.280 24.122 -55.392 1.00 45.38 85 SER A N 1
ATOM 680 C CA . SER A 1 85 ? 28.606 24.708 -55.532 1.00 45.38 85 SER A CA 1
ATOM 681 C C . SER A 1 85 ? 29.631 23.813 -54.832 1.00 45.38 85 SER A C 1
ATOM 683 O O . SER A 1 85 ? 29.541 23.544 -53.632 1.00 45.38 85 SER A O 1
ATOM 685 N N . ALA A 1 86 ? 30.590 23.319 -55.613 1.00 51.53 86 ALA A N 1
ATOM 686 C CA . ALA A 1 86 ? 31.683 22.450 -55.204 1.00 51.53 86 ALA A CA 1
ATOM 687 C C . ALA A 1 86 ? 32.689 23.186 -54.299 1.00 51.53 86 ALA A C 1
ATOM 689 O O . ALA A 1 86 ? 33.806 23.504 -54.700 1.00 51.53 86 ALA A O 1
ATOM 690 N N . ARG A 1 87 ? 32.302 23.459 -53.052 1.00 50.28 87 ARG A N 1
ATOM 691 C CA . ARG A 1 87 ? 33.217 23.902 -51.993 1.00 50.28 87 ARG A CA 1
ATOM 692 C C . ARG A 1 87 ? 33.127 22.950 -50.806 1.00 50.28 87 ARG A C 1
ATOM 694 O O . ARG A 1 87 ? 32.542 23.256 -49.774 1.00 50.28 87 ARG A O 1
ATOM 701 N N . GLN A 1 88 ? 33.720 21.768 -50.978 1.00 54.56 88 GLN A N 1
ATOM 702 C CA . GLN A 1 88 ? 34.126 20.923 -49.858 1.00 54.56 88 GLN A CA 1
ATOM 703 C C . GLN A 1 88 ? 35.188 21.672 -49.041 1.00 54.56 88 GLN A C 1
ATOM 705 O O . GLN A 1 88 ? 36.261 21.988 -49.546 1.00 54.56 88 GLN A O 1
ATOM 710 N N . SER A 1 89 ? 34.866 21.956 -47.781 1.00 51.19 89 SER A N 1
ATOM 711 C CA . SER A 1 89 ? 35.809 22.382 -46.744 1.00 51.19 89 SER A CA 1
ATOM 712 C C . SER A 1 89 ? 36.017 21.206 -45.775 1.00 51.19 89 SER A C 1
ATOM 714 O O . SER A 1 89 ? 35.045 20.498 -45.489 1.00 51.19 89 SER A O 1
ATOM 716 N N . PRO A 1 90 ? 37.245 20.936 -45.291 1.00 57.66 90 PRO A N 1
ATOM 717 C CA . PRO A 1 90 ? 37.554 19.732 -44.529 1.00 57.66 90 PRO A CA 1
ATOM 718 C C . PRO A 1 90 ? 37.027 19.854 -43.097 1.00 57.66 90 PRO A C 1
ATOM 720 O O . PRO A 1 90 ? 37.698 20.391 -42.221 1.00 57.66 90 PRO A O 1
ATOM 723 N N . ASN A 1 91 ? 35.828 19.332 -42.836 1.00 58.69 91 ASN A N 1
ATOM 724 C CA . ASN A 1 91 ? 35.271 19.295 -41.485 1.00 58.69 91 ASN A CA 1
ATOM 725 C C . ASN A 1 91 ? 35.470 17.923 -40.828 1.00 58.69 91 ASN A C 1
ATOM 727 O O . ASN A 1 91 ? 34.519 17.210 -40.518 1.00 58.69 91 ASN A O 1
ATOM 731 N N . ALA A 1 92 ? 36.731 17.535 -40.623 1.00 59.03 92 ALA A N 1
ATOM 732 C CA . ALA A 1 92 ? 37.078 16.279 -39.950 1.00 59.03 92 ALA A CA 1
ATOM 733 C C . ALA A 1 92 ? 36.595 16.240 -38.483 1.00 59.03 92 ALA A C 1
ATOM 735 O O . ALA A 1 92 ? 36.332 15.170 -37.939 1.00 59.03 92 ALA A O 1
ATOM 736 N N . HIS A 1 93 ? 36.415 17.403 -37.849 1.00 59.75 93 HIS A N 1
ATOM 737 C CA . HIS A 1 93 ? 35.966 17.515 -36.457 1.00 59.75 93 HIS A CA 1
ATOM 738 C C . HIS A 1 93 ? 34.450 17.336 -36.289 1.00 59.75 93 HIS A C 1
ATOM 740 O O . HIS A 1 93 ? 34.003 16.857 -35.248 1.00 59.75 93 HIS A O 1
ATOM 746 N N . GLN A 1 94 ? 33.651 17.639 -37.321 1.00 63.19 94 GLN A N 1
ATOM 747 C CA . GLN A 1 94 ? 32.204 17.403 -37.274 1.00 63.19 94 GLN A CA 1
ATOM 748 C C . GLN A 1 94 ? 31.843 15.914 -37.284 1.00 63.19 94 GLN A C 1
ATOM 750 O O . GLN A 1 94 ? 30.847 15.542 -36.672 1.00 63.19 94 GLN A O 1
ATOM 755 N N . GLY A 1 95 ? 32.655 15.060 -37.916 1.00 72.38 95 GLY A N 1
ATOM 756 C CA . GLY A 1 95 ? 32.431 13.610 -37.929 1.00 72.38 95 GLY A CA 1
ATOM 757 C C . GLY A 1 95 ? 32.615 12.953 -36.555 1.00 72.38 95 GLY A C 1
ATOM 758 O O . GLY A 1 95 ? 31.791 12.128 -36.169 1.00 72.38 95 GLY A O 1
ATOM 759 N N . SER A 1 96 ? 33.646 13.357 -35.796 1.00 79.62 96 SER A N 1
ATOM 760 C CA . SER A 1 96 ? 33.888 12.849 -34.430 1.00 79.62 96 SER A CA 1
ATOM 761 C C . SER A 1 96 ? 32.771 13.266 -33.480 1.00 79.62 96 SER A C 1
ATOM 763 O O . SER A 1 96 ? 32.164 12.425 -32.826 1.00 79.62 96 SER A O 1
ATOM 765 N N . TYR A 1 97 ? 32.426 14.556 -33.483 1.00 88.94 97 TYR A N 1
ATOM 766 C CA . TYR A 1 97 ? 31.362 15.090 -32.638 1.00 88.94 97 TYR A CA 1
ATOM 767 C C . TYR A 1 97 ? 29.991 14.473 -32.962 1.00 88.94 97 TYR A C 1
ATOM 769 O O . TYR A 1 97 ? 29.224 14.138 -32.062 1.00 88.94 97 TYR A O 1
ATOM 777 N N . LEU A 1 98 ? 29.693 14.255 -34.248 1.00 90.38 98 LEU A N 1
ATOM 778 C CA . LEU A 1 98 ? 28.465 13.581 -34.668 1.00 90.38 98 LEU A CA 1
ATOM 779 C C . LEU A 1 98 ? 28.420 12.117 -34.199 1.00 90.38 98 LEU A C 1
ATOM 781 O O . LEU A 1 98 ? 27.367 11.656 -33.762 1.00 90.38 98 LEU A O 1
ATOM 785 N N . GLY A 1 99 ? 29.546 11.400 -34.248 1.00 92.06 99 GLY A N 1
ATOM 786 C CA . GLY A 1 99 ? 29.651 10.030 -33.738 1.00 92.06 99 GLY A CA 1
ATOM 787 C C . GLY A 1 99 ? 29.511 9.946 -32.214 1.00 92.06 99 GLY A C 1
ATOM 788 O O . GLY A 1 99 ? 28.800 9.085 -31.700 1.00 92.06 99 GLY A O 1
ATOM 789 N N . GLU A 1 100 ? 30.122 10.875 -31.478 1.00 93.62 100 GLU A N 1
ATOM 790 C CA . GLU A 1 100 ? 29.973 10.987 -30.022 1.00 93.62 100 GLU A CA 1
ATOM 791 C C . GLU A 1 100 ? 28.516 11.255 -29.623 1.00 93.62 100 GLU A C 1
ATOM 793 O O . GLU A 1 100 ? 27.989 10.591 -28.729 1.00 93.62 100 GLU A O 1
ATOM 798 N N . LEU A 1 101 ? 27.829 12.154 -30.336 1.00 94.19 101 LEU A N 1
ATOM 799 C CA . LEU A 1 101 ? 26.401 12.411 -30.140 1.00 94.19 101 LEU A CA 1
ATOM 800 C C . LEU A 1 101 ? 25.537 11.176 -30.427 1.00 94.19 101 LEU A C 1
ATOM 802 O O . LEU A 1 101 ? 24.579 10.919 -29.698 1.00 94.19 101 LEU A O 1
ATOM 806 N N . GLN A 1 102 ? 25.857 10.396 -31.463 1.00 94.62 102 GLN A N 1
ATOM 807 C CA . GLN A 1 102 ? 25.153 9.143 -31.758 1.00 94.62 102 GLN A CA 1
ATOM 808 C C . GLN A 1 102 ? 25.332 8.110 -30.638 1.00 94.62 102 GLN A C 1
ATOM 810 O O . GLN A 1 102 ? 24.357 7.475 -30.232 1.00 94.62 102 GLN A O 1
ATOM 815 N N . ASN A 1 103 ? 26.545 7.984 -30.094 1.00 95.38 103 ASN A N 1
ATOM 816 C CA . ASN A 1 103 ? 26.823 7.098 -28.964 1.00 95.38 103 ASN A CA 1
ATOM 817 C C . ASN A 1 103 ? 26.057 7.534 -27.710 1.00 95.38 103 ASN A C 1
ATOM 819 O O . ASN A 1 103 ? 25.344 6.721 -27.125 1.00 95.38 103 ASN A O 1
ATOM 823 N N . GLN A 1 104 ? 26.104 8.826 -27.364 1.00 96.94 104 GLN A N 1
ATOM 824 C CA . GLN A 1 104 ? 25.335 9.384 -26.248 1.00 96.94 104 GLN A CA 1
ATOM 825 C C . GLN A 1 104 ? 23.831 9.166 -26.428 1.00 96.94 104 GLN A C 1
ATOM 827 O O . GLN A 1 104 ? 23.136 8.812 -25.481 1.00 96.94 104 GLN A O 1
ATOM 832 N N . ASN A 1 105 ? 23.311 9.331 -27.646 1.00 96.00 105 ASN A N 1
ATOM 833 C CA . ASN A 1 105 ? 21.907 9.062 -27.934 1.00 96.00 105 ASN A CA 1
ATOM 834 C C . ASN A 1 105 ? 21.565 7.584 -27.695 1.00 96.00 105 ASN A C 1
ATOM 836 O O . ASN A 1 105 ? 20.561 7.283 -27.052 1.00 96.00 105 ASN A O 1
ATOM 840 N N . SER A 1 106 ? 22.423 6.663 -28.141 1.00 97.31 106 SER A N 1
ATOM 841 C CA . SER A 1 106 ? 22.256 5.233 -27.876 1.00 97.31 106 SER A CA 1
ATOM 842 C C . SER A 1 106 ? 22.326 4.904 -26.380 1.00 97.31 106 SER A C 1
ATOM 844 O O . SER A 1 106 ? 21.569 4.049 -25.918 1.00 97.31 106 SER A O 1
ATOM 846 N N . ASP A 1 107 ? 23.215 5.546 -25.623 1.00 97.44 107 ASP A N 1
ATOM 847 C CA . ASP A 1 107 ? 23.317 5.388 -24.169 1.00 97.44 107 ASP A CA 1
ATOM 848 C C . ASP A 1 107 ? 22.051 5.874 -23.468 1.00 97.44 107 ASP A C 1
ATOM 850 O O . ASP A 1 107 ? 21.443 5.122 -22.706 1.00 97.44 107 ASP A O 1
ATOM 854 N N . LEU A 1 108 ? 21.584 7.074 -23.811 1.00 97.62 108 LEU A N 1
ATOM 855 C CA . LEU A 1 108 ? 20.352 7.648 -23.273 1.00 97.62 108 LEU A CA 1
ATOM 856 C C . LEU A 1 108 ? 19.125 6.798 -23.610 1.00 97.62 108 LEU A C 1
ATOM 858 O O . LEU A 1 108 ? 18.237 6.635 -22.777 1.00 97.62 108 LEU A O 1
ATOM 862 N N . GLN A 1 109 ? 19.059 6.212 -24.809 1.00 97.75 109 GLN A N 1
ATOM 863 C CA . GLN A 1 109 ? 17.981 5.290 -25.174 1.00 97.75 109 GLN A CA 1
ATOM 864 C C . GLN A 1 109 ? 17.997 4.016 -24.316 1.00 97.75 109 GLN A C 1
ATOM 866 O O . GLN A 1 109 ? 16.935 3.548 -23.890 1.00 97.75 109 GLN A O 1
ATOM 871 N N . ARG A 1 110 ? 19.184 3.465 -24.027 1.00 98.38 110 ARG A N 1
ATOM 872 C CA . ARG A 1 110 ? 19.343 2.317 -23.119 1.00 98.38 110 ARG A CA 1
ATOM 873 C C . ARG A 1 110 ? 18.940 2.675 -21.694 1.00 98.38 110 ARG A C 1
ATOM 875 O O . ARG A 1 110 ? 18.194 1.923 -21.068 1.00 98.38 110 ARG A O 1
ATOM 882 N N . GLU A 1 111 ? 19.385 3.824 -21.203 1.00 98.12 111 GLU A N 1
ATOM 883 C CA . GLU A 1 111 ? 19.045 4.315 -19.871 1.00 98.12 111 GLU A CA 1
ATOM 884 C C . GLU A 1 111 ? 17.540 4.561 -19.736 1.00 98.12 111 GLU A C 1
ATOM 886 O O . GLU A 1 111 ? 16.924 4.069 -18.795 1.00 98.12 111 GLU A O 1
ATOM 891 N N . LEU A 1 112 ? 16.902 5.190 -20.728 1.00 97.88 112 LEU A N 1
ATOM 892 C CA . LEU A 1 112 ? 15.446 5.341 -20.771 1.00 97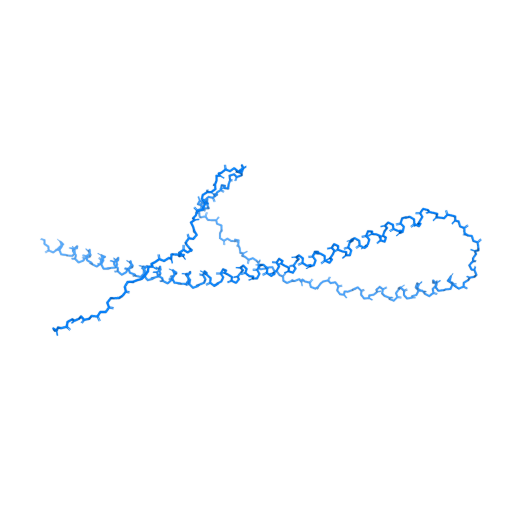.88 112 LEU A CA 1
ATOM 893 C C . LEU A 1 112 ? 14.720 3.996 -20.711 1.00 97.88 112 LEU A C 1
ATOM 895 O O . LEU A 1 112 ? 13.715 3.869 -20.011 1.00 97.88 112 LEU A O 1
ATOM 899 N N . ALA A 1 113 ? 15.197 2.988 -21.443 1.00 98.31 113 ALA A N 1
ATOM 900 C CA . ALA A 1 113 ? 14.609 1.654 -21.397 1.00 98.31 113 ALA A CA 1
ATOM 901 C C . ALA A 1 113 ? 14.772 1.000 -20.014 1.00 98.31 113 ALA A C 1
ATOM 903 O O . ALA A 1 113 ? 13.848 0.335 -19.541 1.00 98.31 113 ALA A O 1
ATOM 904 N N . ASN A 1 114 ? 15.910 1.207 -19.351 1.00 98.25 114 ASN A N 1
ATOM 905 C CA . ASN A 1 114 ? 16.163 0.700 -18.004 1.00 98.25 114 ASN A CA 1
ATOM 906 C C . ASN A 1 114 ? 15.294 1.406 -16.960 1.00 98.25 114 ASN A C 1
ATOM 908 O O . ASN A 1 114 ? 14.592 0.733 -16.209 1.00 98.25 114 ASN A O 1
ATOM 912 N N . LEU A 1 115 ? 15.238 2.739 -16.982 1.00 98.31 115 LEU A N 1
ATOM 913 C CA . LEU A 1 115 ? 14.400 3.530 -16.079 1.00 98.31 115 LEU A CA 1
ATOM 914 C C . LEU A 1 115 ? 12.917 3.174 -16.223 1.00 98.31 115 LEU A C 1
ATOM 916 O O . LEU A 1 115 ? 12.206 3.066 -15.227 1.00 98.31 115 LEU A O 1
ATOM 920 N N . LYS A 1 116 ? 12.441 2.905 -17.446 1.00 98.31 116 LYS A N 1
ATOM 921 C CA . LYS A 1 116 ? 11.074 2.406 -17.670 1.00 98.31 116 LYS A CA 1
ATOM 922 C C . LYS A 1 116 ? 10.830 1.050 -17.001 1.00 98.31 116 LYS A C 1
ATOM 924 O O . LYS A 1 116 ? 9.772 0.851 -16.410 1.00 98.31 116 LYS A O 1
ATOM 929 N N . LYS A 1 117 ? 11.793 0.125 -17.067 1.00 98.50 117 LYS A N 1
ATOM 930 C CA . LYS A 1 117 ? 11.692 -1.182 -16.394 1.00 98.50 117 LYS A CA 1
ATOM 931 C C . LYS A 1 117 ? 11.716 -1.038 -14.874 1.00 98.50 117 LYS A C 1
ATOM 933 O O . LYS A 1 117 ? 10.949 -1.708 -14.191 1.00 98.50 117 LYS A O 1
ATOM 938 N N . GLU A 1 118 ? 12.574 -0.172 -14.342 1.00 98.44 118 GLU A N 1
ATOM 939 C CA . GLU A 1 118 ? 12.650 0.090 -12.903 1.00 98.44 118 GLU A CA 1
ATOM 940 C C . GLU A 1 118 ? 11.375 0.752 -12.372 1.00 98.44 118 GLU A C 1
ATOM 942 O O . GLU A 1 118 ? 10.870 0.352 -11.321 1.00 98.44 118 GLU A O 1
ATOM 947 N N . LEU A 1 119 ? 10.802 1.704 -13.112 1.00 98.38 119 LEU A N 1
ATOM 948 C CA . LEU A 1 119 ? 9.506 2.301 -12.788 1.00 98.38 119 LEU A CA 1
ATOM 949 C C . LEU A 1 119 ? 8.405 1.235 -12.707 1.00 98.38 119 LEU A C 1
ATOM 951 O O . LEU A 1 119 ? 7.637 1.201 -11.749 1.00 98.38 119 LEU A O 1
ATOM 955 N N . GLU A 1 120 ? 8.352 0.329 -13.679 1.00 98.50 120 GLU A N 1
ATOM 956 C CA . GLU A 1 120 ? 7.368 -0.753 -13.678 1.00 98.50 120 GLU A CA 1
ATOM 957 C C . GLU A 1 120 ? 7.581 -1.708 -12.492 1.00 98.50 120 GLU A C 1
ATOM 959 O O . GLU A 1 120 ? 6.646 -2.026 -11.756 1.00 98.50 120 GLU A O 1
ATOM 964 N N . LEU A 1 121 ? 8.828 -2.097 -12.221 1.00 98.50 121 LEU A N 1
ATOM 965 C CA . LEU A 1 121 ? 9.161 -2.957 -11.085 1.00 98.50 121 LEU A CA 1
ATOM 966 C C . LEU A 1 121 ? 8.813 -2.305 -9.738 1.00 98.50 121 LEU A C 1
ATOM 968 O O . LEU A 1 121 ? 8.320 -2.972 -8.825 1.00 98.50 121 LEU A O 1
ATOM 972 N N . THR A 1 122 ? 9.092 -1.011 -9.582 1.00 98.12 122 THR A N 1
ATOM 973 C CA . THR A 1 122 ? 8.774 -0.274 -8.351 1.00 98.12 122 THR A CA 1
ATOM 974 C C . THR A 1 122 ? 7.265 -0.144 -8.161 1.00 98.12 122 THR A C 1
ATOM 976 O O . THR A 1 122 ? 6.789 -0.374 -7.048 1.00 98.12 122 THR A O 1
ATOM 979 N N . ASN A 1 123 ? 6.500 0.086 -9.233 1.00 98.38 123 ASN A N 1
ATOM 980 C CA . ASN A 1 123 ? 5.036 0.050 -9.197 1.00 98.38 123 ASN A CA 1
ATOM 981 C C . ASN A 1 123 ? 4.494 -1.331 -8.799 1.00 98.38 123 ASN A C 1
ATOM 983 O O . ASN A 1 123 ? 3.618 -1.422 -7.937 1.00 98.38 123 ASN A O 1
ATOM 987 N N . GLN A 1 124 ? 5.048 -2.419 -9.340 1.00 98.38 124 GLN A N 1
ATOM 988 C CA . GLN A 1 124 ? 4.653 -3.784 -8.965 1.00 98.38 124 GLN A CA 1
ATOM 989 C C . GLN A 1 124 ? 4.943 -4.089 -7.489 1.00 98.38 124 GLN A C 1
ATOM 991 O O . GLN A 1 124 ? 4.108 -4.668 -6.781 1.00 98.38 124 GLN A O 1
ATOM 996 N N . LYS A 1 125 ? 6.111 -3.667 -6.991 1.00 98.31 125 LYS A N 1
ATOM 997 C CA . LYS A 1 125 ? 6.479 -3.795 -5.573 1.00 98.31 125 LYS A CA 1
ATOM 998 C C . LYS A 1 125 ? 5.552 -2.982 -4.675 1.00 98.31 125 LYS A C 1
ATOM 1000 O O . LYS A 1 125 ? 5.118 -3.495 -3.644 1.00 98.31 125 LYS A O 1
ATOM 1005 N N . LEU A 1 126 ? 5.219 -1.752 -5.067 1.00 98.19 126 LEU A N 1
ATOM 1006 C CA . LEU A 1 126 ? 4.262 -0.918 -4.346 1.00 98.19 126 LEU A CA 1
ATOM 1007 C C . LEU A 1 126 ? 2.889 -1.593 -4.291 1.00 98.19 126 LEU A C 1
ATOM 1009 O O . LEU A 1 126 ? 2.332 -1.733 -3.204 1.00 98.19 126 LEU A O 1
ATOM 1013 N N . GLY A 1 127 ? 2.387 -2.087 -5.425 1.00 98.12 127 GLY A N 1
ATOM 1014 C CA . GLY A 1 127 ? 1.114 -2.806 -5.497 1.00 98.12 127 GLY A CA 1
ATOM 1015 C C . GLY A 1 127 ? 1.078 -4.032 -4.580 1.00 98.12 127 GLY A C 1
ATOM 1016 O O . GLY A 1 127 ? 0.126 -4.214 -3.819 1.00 98.12 127 GLY A O 1
ATOM 1017 N N . SER A 1 128 ? 2.153 -4.824 -4.574 1.00 97.62 128 SER A N 1
ATOM 1018 C CA . SER A 1 128 ? 2.287 -6.001 -3.705 1.00 97.62 128 SER A CA 1
ATOM 1019 C C . SER A 1 128 ? 2.365 -5.628 -2.219 1.00 97.62 128 SER A C 1
ATOM 1021 O O . SER A 1 128 ? 1.723 -6.265 -1.385 1.00 97.62 128 SER A O 1
ATOM 1023 N N . SER A 1 129 ? 3.101 -4.566 -1.879 1.00 97.19 129 SER A N 1
ATOM 1024 C CA . SER A 1 129 ? 3.204 -4.042 -0.510 1.00 97.19 129 SER A CA 1
ATOM 1025 C C . SER A 1 129 ? 1.855 -3.525 -0.002 1.00 97.19 129 SER A C 1
ATOM 1027 O O . SER A 1 129 ? 1.393 -3.919 1.070 1.00 97.19 129 SER A O 1
ATOM 1029 N N . MET A 1 130 ? 1.159 -2.725 -0.817 1.00 97.19 130 MET A N 1
ATOM 1030 C CA . MET A 1 130 ? -0.194 -2.251 -0.523 1.00 97.19 130 MET A CA 1
ATOM 1031 C C . MET A 1 130 ? -1.173 -3.412 -0.323 1.00 97.19 130 MET A C 1
ATOM 1033 O O . MET A 1 130 ? -1.990 -3.373 0.599 1.00 97.19 130 MET A O 1
ATOM 1037 N N . HIS A 1 131 ? -1.102 -4.447 -1.168 1.00 96.38 131 HIS A N 1
ATOM 1038 C CA . HIS A 1 131 ? -1.940 -5.637 -1.034 1.00 96.38 131 HIS A CA 1
ATOM 1039 C C . HIS A 1 131 ? -1.651 -6.393 0.268 1.00 96.38 131 HIS A C 1
ATOM 1041 O O . HIS A 1 131 ? -2.586 -6.664 1.016 1.00 96.38 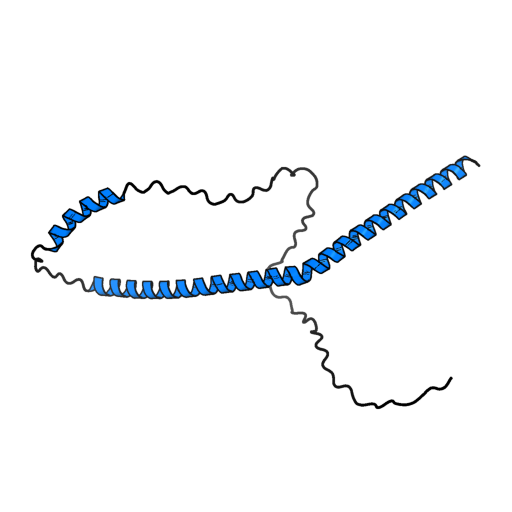131 HIS A O 1
ATOM 1047 N N . SER A 1 132 ? -0.377 -6.654 0.576 1.00 95.31 132 SER A N 1
ATOM 1048 C CA . SER A 1 132 ? 0.047 -7.337 1.806 1.00 95.31 132 SER A CA 1
ATOM 1049 C C . SER A 1 132 ? -0.436 -6.609 3.063 1.00 95.31 132 SER A C 1
ATOM 1051 O O . SER A 1 132 ? -1.015 -7.223 3.964 1.00 95.31 132 SER A O 1
ATOM 1053 N N . ILE A 1 133 ? -0.301 -5.276 3.090 1.00 93.50 133 ILE A N 1
ATOM 1054 C CA . ILE A 1 133 ? -0.840 -4.456 4.179 1.00 93.50 133 ILE A CA 1
ATOM 1055 C C . ILE A 1 133 ? -2.357 -4.639 4.266 1.00 93.50 133 ILE A C 1
ATOM 1057 O O . ILE A 1 133 ? -2.895 -4.909 5.335 1.00 93.50 133 ILE A O 1
ATOM 1061 N N . LYS A 1 134 ? -3.068 -4.543 3.140 1.00 92.19 134 LYS A N 1
ATOM 1062 C CA . LYS A 1 134 ? -4.527 -4.684 3.118 1.00 92.19 134 LYS A CA 1
ATOM 1063 C C . LYS A 1 134 ? -4.976 -6.035 3.676 1.00 92.19 134 LYS A C 1
ATOM 1065 O O . LYS A 1 134 ? -5.919 -6.053 4.465 1.00 92.19 134 LYS A O 1
ATOM 1070 N N . THR A 1 135 ? -4.317 -7.130 3.308 1.00 90.00 135 THR A N 1
ATOM 1071 C CA . THR A 1 135 ? -4.710 -8.485 3.720 1.00 90.00 135 THR A CA 1
ATOM 1072 C C . THR A 1 135 ? -4.317 -8.836 5.150 1.00 90.00 135 THR A C 1
ATOM 1074 O O . THR A 1 135 ? -5.035 -9.612 5.766 1.00 90.00 135 THR A O 1
ATOM 1077 N N . PHE A 1 136 ? -3.223 -8.277 5.682 1.00 89.19 136 PHE A N 1
ATOM 1078 C CA . PHE A 1 136 ? -2.746 -8.574 7.043 1.00 89.19 136 PHE A CA 1
ATOM 1079 C C . PHE A 1 136 ? -3.179 -7.548 8.101 1.00 89.19 136 PHE A C 1
ATOM 1081 O O . PHE A 1 136 ? -3.117 -7.823 9.293 1.00 89.19 136 PHE A O 1
ATOM 1088 N N . TRP A 1 137 ? -3.566 -6.339 7.692 1.00 90.44 137 TRP A N 1
ATOM 1089 C CA . TRP A 1 137 ? -3.980 -5.298 8.632 1.00 90.44 137 TRP A CA 1
ATOM 1090 C C . TRP A 1 137 ? -5.481 -5.054 8.604 1.00 90.44 137 TRP A C 1
ATOM 1092 O O . TRP A 1 137 ? -6.040 -4.746 9.649 1.00 90.44 137 TRP A O 1
ATOM 1102 N N . SER A 1 138 ? -6.174 -5.172 7.463 1.00 89.06 138 SER A N 1
ATOM 1103 C CA . SER A 1 138 ? -7.610 -4.830 7.432 1.00 89.06 138 SER A CA 1
ATOM 1104 C C . SER A 1 138 ? -8.463 -5.740 8.324 1.00 89.06 138 SER A C 1
ATOM 1106 O O . SER A 1 138 ? -9.288 -5.204 9.068 1.00 89.06 138 SER A O 1
ATOM 1108 N N . PRO A 1 139 ? -8.310 -7.080 8.297 1.00 91.62 139 PRO A N 1
ATOM 1109 C CA . PRO A 1 139 ? -9.078 -7.957 9.182 1.00 91.62 139 PRO A CA 1
ATOM 1110 C C . PRO A 1 139 ? -8.732 -7.750 10.664 1.00 91.62 139 PRO A C 1
ATOM 1112 O O . PRO A 1 139 ? -9.626 -7.624 11.500 1.00 91.62 139 PRO A O 1
ATOM 1115 N N . GLU A 1 140 ? -7.448 -7.669 1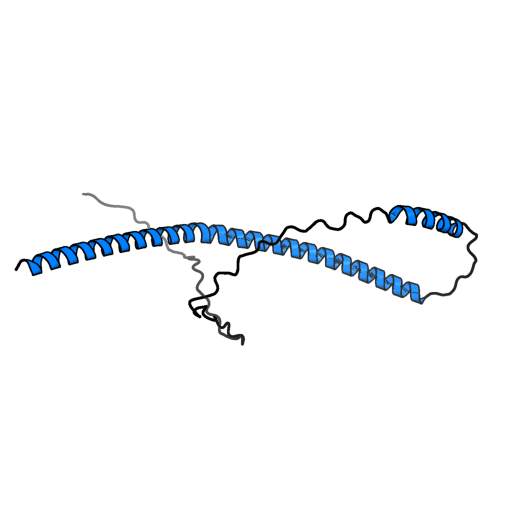0.985 1.00 90.88 140 GLU A N 1
ATOM 1116 C CA . GLU A 1 140 ? -6.893 -7.564 12.334 1.00 90.88 140 GLU A CA 1
ATOM 1117 C C . GLU A 1 140 ? -7.262 -6.219 12.965 1.00 90.88 140 GLU A C 1
ATOM 1119 O O . GLU A 1 140 ? -7.811 -6.174 14.064 1.00 90.88 140 GLU A O 1
ATOM 1124 N N . LEU A 1 141 ? -7.082 -5.117 12.232 1.00 93.62 141 LEU A N 1
ATOM 1125 C CA . LEU A 1 141 ? -7.457 -3.775 12.675 1.00 93.62 141 LEU A CA 1
ATOM 1126 C C . LEU A 1 141 ? -8.973 -3.638 12.839 1.00 93.62 141 LEU A C 1
ATOM 1128 O O . LEU A 1 141 ? -9.434 -2.949 13.751 1.00 93.62 141 LEU A O 1
ATOM 1132 N N . LYS A 1 142 ? -9.766 -4.287 11.972 1.00 95.12 142 LYS A N 1
ATOM 1133 C CA . LYS A 1 142 ? -11.229 -4.308 12.106 1.00 95.12 142 LYS A CA 1
ATOM 1134 C C . LYS A 1 142 ? -11.650 -5.028 13.387 1.00 95.12 142 LYS A C 1
ATOM 1136 O O . LYS A 1 142 ? -12.485 -4.490 14.111 1.00 95.12 142 LYS A O 1
ATOM 1141 N N . LYS A 1 143 ? -11.066 -6.197 13.676 1.00 96.06 143 LYS A N 1
ATOM 1142 C CA . LYS A 1 143 ? -11.308 -6.947 14.922 1.00 96.06 143 LYS A CA 1
ATOM 1143 C C . LYS A 1 143 ? -10.922 -6.119 16.146 1.00 96.06 143 LYS A C 1
ATOM 1145 O O . LYS A 1 143 ? -11.745 -5.928 17.032 1.00 96.06 143 LYS A O 1
ATOM 1150 N N . GLU A 1 144 ? -9.723 -5.552 16.147 1.00 96.38 144 GLU A N 1
ATOM 1151 C CA . GLU A 1 144 ? -9.202 -4.744 17.248 1.00 96.38 144 GLU A CA 1
ATOM 1152 C C . GLU A 1 144 ? -10.082 -3.505 17.531 1.00 96.38 144 GLU A C 1
ATOM 1154 O O . GLU A 1 144 ? -10.422 -3.205 18.676 1.00 96.38 144 GLU A O 1
ATOM 1159 N N . ARG A 1 145 ? -10.506 -2.776 16.487 1.00 96.00 145 ARG A N 1
ATOM 1160 C CA . ARG A 1 145 ? -11.430 -1.635 16.633 1.00 96.00 145 ARG A CA 1
ATOM 1161 C C . ARG A 1 145 ? -12.794 -2.055 17.177 1.00 96.00 145 ARG A C 1
ATOM 1163 O O . ARG A 1 145 ? -13.399 -1.285 17.919 1.00 96.00 145 ARG A O 1
ATOM 1170 N N . ALA A 1 146 ? -13.293 -3.230 16.790 1.00 97.25 146 ALA A N 1
ATOM 1171 C CA . ALA A 1 146 ? -14.548 -3.760 17.315 1.00 97.25 146 ALA A CA 1
ATOM 1172 C C . ALA A 1 146 ? -14.421 -4.101 18.807 1.00 97.25 146 ALA A C 1
ATOM 1174 O O . ALA A 1 146 ? -15.261 -3.673 19.594 1.00 97.25 146 ALA A O 1
ATOM 1175 N N . LEU A 1 147 ? -13.334 -4.770 19.197 1.00 97.94 147 LEU A N 1
ATOM 1176 C CA . LEU A 1 147 ? -13.065 -5.147 20.583 1.00 97.94 147 LEU A CA 1
ATOM 1177 C C . LEU A 1 147 ? -12.967 -3.919 21.498 1.00 97.94 147 LEU A C 1
ATOM 1179 O O . LEU A 1 147 ? -13.648 -3.864 22.517 1.00 97.94 147 LEU A O 1
ATOM 1183 N N . ARG A 1 148 ? -12.252 -2.864 21.082 1.00 97.94 148 ARG A N 1
ATOM 1184 C CA . ARG A 1 148 ? -12.206 -1.600 21.845 1.00 97.94 148 ARG A CA 1
ATOM 1185 C C . ARG A 1 148 ? -13.579 -0.954 22.044 1.00 97.94 148 ARG A C 1
ATOM 1187 O O . ARG A 1 148 ? -13.830 -0.364 23.095 1.00 97.94 148 ARG A O 1
ATOM 1194 N N . LYS A 1 149 ? -14.473 -1.028 21.050 1.00 98.12 149 LYS A N 1
ATOM 1195 C CA . LYS A 1 149 ? -15.850 -0.519 21.192 1.00 98.12 149 LYS A CA 1
ATOM 1196 C C . LYS A 1 149 ? -16.643 -1.338 22.207 1.00 98.12 149 LYS A C 1
ATOM 1198 O O . LYS A 1 149 ? -17.364 -0.754 23.009 1.00 98.12 149 LYS A O 1
ATOM 1203 N N . GLU A 1 150 ? -16.492 -2.659 22.187 1.00 97.81 150 GLU A N 1
ATOM 1204 C CA . GLU A 1 150 ? -17.132 -3.550 23.157 1.00 97.81 150 GLU A CA 1
ATOM 1205 C C . GLU A 1 150 ? -16.620 -3.290 24.581 1.00 97.81 150 GLU A C 1
ATOM 1207 O O . GLU A 1 150 ? -17.418 -3.145 25.503 1.00 97.81 150 GLU A O 1
ATOM 1212 N N . GLU A 1 151 ? -15.304 -3.157 24.766 1.00 98.00 151 GLU A N 1
ATOM 1213 C CA . GLU A 1 151 ? -14.705 -2.812 26.061 1.00 98.00 151 GLU A CA 1
ATOM 1214 C C . GLU A 1 151 ? -15.188 -1.450 26.563 1.00 98.00 151 GLU A C 1
ATOM 1216 O O . GLU A 1 151 ? -15.603 -1.330 27.712 1.00 98.00 151 GLU A O 1
ATOM 1221 N N . SER A 1 152 ? -15.217 -0.437 25.694 1.00 98.00 152 SER A N 1
ATOM 1222 C CA . SER A 1 152 ? -15.733 0.895 26.044 1.00 98.00 152 SER A CA 1
ATOM 1223 C C . SER A 1 152 ? -17.197 0.838 26.492 1.00 98.00 152 SER A C 1
ATOM 1225 O O . SER A 1 152 ? -17.569 1.481 27.472 1.00 98.00 152 SER A O 1
ATOM 1227 N N . ALA A 1 153 ? -18.022 0.033 25.816 1.00 97.75 153 ALA A N 1
ATOM 1228 C CA . ALA A 1 153 ? -19.412 -0.185 26.207 1.00 97.75 153 ALA A CA 1
ATOM 1229 C C . ALA A 1 153 ? -19.518 -0.885 27.574 1.00 97.75 153 ALA A C 1
ATOM 1231 O O . ALA A 1 153 ? -20.314 -0.464 28.413 1.00 97.75 153 ALA A O 1
ATOM 1232 N N . LYS A 1 154 ? -18.677 -1.897 27.838 1.00 98.12 154 LYS A N 1
ATOM 1233 C CA . LYS A 1 154 ? -18.601 -2.567 29.148 1.00 98.12 154 LYS A CA 1
ATOM 1234 C C . LYS A 1 154 ? -18.196 -1.599 30.258 1.00 98.12 154 LYS A C 1
ATOM 1236 O O . LYS A 1 154 ? -18.845 -1.576 31.300 1.00 98.12 154 LYS A O 1
ATOM 1241 N N . TYR A 1 155 ? -17.172 -0.774 30.035 1.00 98.00 155 TYR A N 1
ATOM 1242 C CA . TYR A 1 155 ? -16.748 0.237 31.005 1.00 98.00 155 TYR A CA 1
ATOM 1243 C C . TYR A 1 155 ? -17.844 1.267 31.279 1.00 98.00 155 TYR A C 1
ATOM 1245 O O . TYR A 1 155 ? -18.055 1.614 32.438 1.00 98.00 155 TYR A O 1
ATOM 1253 N N . SER A 1 156 ? -18.567 1.718 30.247 1.00 97.44 156 SER A N 1
ATOM 1254 C CA . SER A 1 156 ? -19.706 2.626 30.426 1.00 97.44 156 SER A CA 1
ATOM 1255 C C . SER A 1 156 ? -20.774 1.998 31.319 1.00 97.44 156 SER A C 1
ATOM 1257 O O . SER A 1 156 ? -21.184 2.612 32.298 1.00 97.44 156 SER A O 1
ATOM 1259 N N . LEU A 1 157 ? -21.158 0.749 31.039 1.00 98.06 157 LEU A N 1
ATOM 1260 C CA . LEU A 1 157 ? -22.169 0.037 31.819 1.00 98.06 157 LEU A CA 1
ATOM 1261 C C . LEU A 1 157 ? -21.759 -0.129 33.288 1.00 98.06 157 LEU A C 1
ATOM 1263 O O . LEU A 1 157 ? -22.553 0.140 34.185 1.00 98.06 157 LEU A O 1
ATOM 1267 N N . ILE A 1 158 ? -20.519 -0.555 33.542 1.00 97.62 158 ILE A N 1
ATOM 1268 C CA . ILE A 1 158 ? -20.002 -0.728 34.907 1.00 97.62 158 ILE A CA 1
ATOM 1269 C C . ILE A 1 158 ? -19.965 0.615 35.643 1.00 97.62 158 ILE A C 1
ATOM 1271 O O . ILE A 1 158 ? -20.345 0.694 36.808 1.00 97.62 158 ILE A O 1
ATOM 1275 N N . ASN A 1 159 ? -19.530 1.682 34.972 1.00 97.44 159 ASN A N 1
ATOM 1276 C CA . ASN A 1 159 ? -19.513 3.023 35.549 1.00 97.44 159 ASN A CA 1
ATOM 1277 C C . ASN A 1 159 ? -20.927 3.482 35.944 1.00 97.44 159 ASN A C 1
ATOM 1279 O O . ASN A 1 159 ? -21.124 4.023 37.031 1.00 97.44 159 ASN A O 1
ATOM 1283 N N . ASP A 1 160 ? -21.921 3.220 35.098 1.00 97.12 160 ASP A N 1
ATOM 1284 C CA . ASP A 1 160 ? -23.313 3.564 35.387 1.00 97.12 160 ASP A CA 1
ATOM 1285 C C . ASP A 1 160 ? -23.874 2.737 36.557 1.00 97.12 160 ASP A C 1
ATOM 1287 O O . ASP A 1 160 ? -24.520 3.296 37.445 1.00 97.12 160 ASP A O 1
ATOM 1291 N N . GLN A 1 161 ? -23.545 1.442 36.640 1.00 97.19 161 GLN A N 1
ATOM 1292 C CA . GLN A 1 161 ? -23.882 0.599 37.797 1.00 97.19 161 GLN A CA 1
ATOM 1293 C C . GLN A 1 161 ? -23.253 1.116 39.098 1.00 97.19 161 GLN A C 1
ATOM 1295 O O . GLN A 1 161 ? -23.931 1.194 40.122 1.00 97.19 161 GLN A O 1
ATOM 1300 N N . LEU A 1 162 ? -21.976 1.512 39.070 1.00 96.56 162 LEU A N 1
ATOM 1301 C CA . LEU A 1 162 ? -21.292 2.077 40.237 1.00 96.56 162 LEU A CA 1
ATOM 1302 C C . LEU A 1 162 ? -21.936 3.389 40.696 1.00 96.56 162 LEU A C 1
ATOM 1304 O O . LEU A 1 162 ? -22.101 3.605 41.896 1.00 96.56 162 LEU A O 1
ATOM 1308 N N . LYS A 1 163 ? -22.331 4.262 39.763 1.00 95.38 163 LYS A N 1
ATOM 1309 C CA . LYS A 1 163 ? -23.046 5.505 40.091 1.00 95.38 163 LYS A CA 1
ATOM 1310 C C . LYS A 1 163 ? -24.397 5.228 40.744 1.00 95.38 163 LYS A C 1
ATOM 1312 O O . LYS A 1 163 ? -24.708 5.867 41.747 1.00 95.38 163 LYS A O 1
ATOM 1317 N N . LEU A 1 164 ? -25.166 4.275 40.210 1.00 93.75 164 LEU A N 1
ATOM 1318 C CA . LEU A 1 164 ? -26.443 3.859 40.794 1.00 93.75 164 LEU A CA 1
ATOM 1319 C C . LEU A 1 164 ? -26.250 3.346 42.226 1.00 93.75 164 LEU A C 1
ATOM 1321 O O . LEU A 1 164 ? -26.843 3.905 43.146 1.00 93.75 164 LEU A O 1
ATOM 1325 N N . LEU A 1 165 ? -25.336 2.396 42.439 1.00 93.56 165 LEU A N 1
ATOM 1326 C CA . LEU A 1 165 ? -25.031 1.855 43.771 1.00 93.56 165 LEU A CA 1
ATOM 1327 C C . LEU A 1 165 ? -24.572 2.932 44.762 1.00 93.56 165 LEU A C 1
ATOM 1329 O O . LEU A 1 165 ? -24.967 2.923 45.929 1.00 93.56 165 LEU A O 1
ATOM 1333 N N . ASN A 1 166 ? -23.747 3.881 44.316 1.00 90.81 166 ASN A N 1
ATOM 1334 C CA . ASN A 1 166 ? -23.324 5.003 45.153 1.00 90.81 166 ASN A CA 1
ATOM 1335 C C . ASN A 1 166 ? -24.507 5.904 45.531 1.00 90.81 166 ASN A C 1
ATOM 1337 O O . ASN A 1 166 ? -24.593 6.339 46.679 1.00 90.81 166 ASN A O 1
ATOM 1341 N N . SER A 1 167 ? -25.430 6.164 44.600 1.00 88.75 167 SER A N 1
ATOM 1342 C CA . SER A 1 167 ? -26.629 6.960 44.880 1.00 88.75 167 SER A CA 1
ATOM 1343 C C . SER A 1 167 ? -27.583 6.260 45.858 1.00 88.75 167 SER A C 1
ATOM 1345 O O . SER A 1 167 ? -28.072 6.892 46.793 1.00 88.75 167 SER A O 1
ATOM 1347 N N . GLU A 1 168 ? -27.777 4.946 45.722 1.00 86.88 168 GLU A N 1
ATOM 1348 C CA . GLU A 1 168 ? -28.621 4.140 46.614 1.00 86.88 168 GLU A CA 1
ATOM 1349 C C . GLU A 1 168 ? -28.047 4.061 48.036 1.00 86.88 168 GLU A C 1
ATOM 1351 O O . GLU A 1 168 ? -28.775 4.224 49.023 1.00 86.88 168 GLU A O 1
ATOM 1356 N N . ASN A 1 169 ? -26.728 3.877 48.158 1.00 78.69 169 ASN A N 1
ATOM 1357 C CA . ASN A 1 169 ? -26.050 3.894 49.453 1.00 78.69 169 ASN A CA 1
ATOM 1358 C C . ASN A 1 169 ? -26.156 5.266 50.127 1.00 78.69 169 ASN A C 1
ATOM 1360 O O . ASN A 1 169 ? -26.489 5.331 51.308 1.00 78.69 169 ASN A O 1
ATOM 1364 N N .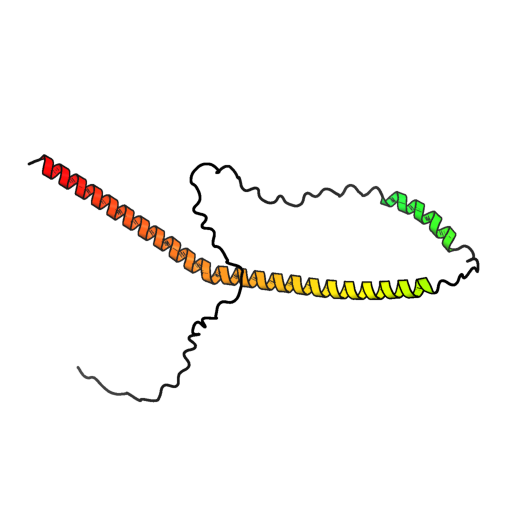 GLN A 1 170 ? -25.944 6.369 49.398 1.00 73.94 170 GLN A N 1
ATOM 1365 C CA . GLN A 1 170 ? -26.106 7.711 49.969 1.00 73.94 170 GLN A CA 1
ATOM 1366 C C . GLN A 1 170 ? -27.528 7.960 50.489 1.00 73.94 170 GLN A C 1
ATOM 1368 O O . GLN A 1 170 ? -27.690 8.511 51.576 1.00 73.94 170 GLN A O 1
ATOM 1373 N N . VAL A 1 171 ? -28.570 7.539 49.767 1.00 71.38 171 VAL A N 1
ATOM 1374 C CA . VAL A 1 171 ? -29.963 7.671 50.239 1.00 71.38 171 VAL A CA 1
ATOM 1375 C C . VAL A 1 171 ? -30.205 6.857 51.512 1.00 71.38 171 VAL A C 1
ATOM 1377 O O . VAL A 1 171 ? -30.937 7.306 52.392 1.00 71.38 171 VAL A O 1
ATOM 1380 N N . SER A 1 172 ? -29.582 5.685 51.629 1.00 69.38 172 SER A N 1
ATOM 1381 C CA . SER A 1 172 ? -29.700 4.823 52.810 1.00 69.38 172 SER A CA 1
ATOM 1382 C C . SER A 1 172 ? -29.023 5.435 54.041 1.00 69.38 172 SER A C 1
ATOM 1384 O O . SER A 1 172 ? -29.626 5.452 55.110 1.00 69.38 172 SER A O 1
ATOM 1386 N N . TYR A 1 173 ? -27.826 6.013 53.886 1.00 66.88 173 TYR A N 1
ATOM 1387 C CA . TYR A 1 173 ? -27.141 6.729 54.971 1.00 66.88 173 TYR A CA 1
ATOM 1388 C C . TYR A 1 173 ? -27.899 7.974 55.446 1.00 66.88 173 TYR A C 1
ATOM 1390 O O . TYR A 1 173 ? -27.855 8.281 56.626 1.00 66.88 173 TYR A O 1
ATOM 1398 N N . ASN A 1 174 ? -28.610 8.677 54.559 1.00 65.00 174 ASN A N 1
ATOM 1399 C CA . ASN A 1 174 ? -29.391 9.864 54.933 1.00 65.00 174 ASN A CA 1
ATOM 1400 C C . ASN A 1 174 ? -30.746 9.542 55.600 1.00 65.00 174 ASN A C 1
ATOM 1402 O O . ASN A 1 174 ? -31.450 10.461 56.014 1.00 65.00 174 ASN A O 1
ATOM 1406 N N . LYS A 1 175 ? -31.156 8.267 55.659 1.00 58.09 175 LYS A N 1
ATOM 1407 C CA . LYS A 1 175 ? -32.421 7.821 56.277 1.00 58.09 175 LYS A CA 1
ATOM 1408 C C . LYS A 1 175 ? -32.258 7.250 57.694 1.00 58.09 175 LYS A C 1
ATOM 1410 O O . LYS A 1 175 ? -33.274 6.937 58.314 1.00 58.09 175 LYS A O 1
ATOM 1415 N N . LEU A 1 176 ? -31.023 7.092 58.169 1.00 51.84 176 LEU A N 1
ATOM 1416 C CA . LEU A 1 176 ? -30.662 6.705 59.539 1.00 51.84 176 LEU A CA 1
ATOM 1417 C C . LEU A 1 176 ? -30.245 7.947 60.330 1.00 51.84 176 LEU A C 1
ATOM 1419 O O . LEU A 1 176 ? -30.555 7.977 61.540 1.00 51.84 176 LEU A O 1
#

Sequence (176 aa):
MMDDRGRTSGPSSGAHHRSRSASRPVSNPMTVRYQSLDRTSAADHDREFVPIREPRDRSLDRVGTRERSMERSMYLEEDIYGPRSARQSPNAHQGSYLGELQNQNSDLQRELANLKKELELTNQKLGSSMHSIKTFWSPELKKERALRKEESAKYSLINDQLKLLNSENQVSYNKL

Radius of gyration: 39.73 Å; chains: 1; bounding box: 70×82×118 Å

pLDDT: mean 70.26, std 22.25, range [35.84, 98.5]